Protein AF-A0A524GUA5-F1 (afdb_monomer_lite)

Structure (mmCIF, N/CA/C/O backbone):
data_AF-A0A524GUA5-F1
#
_entry.id   AF-A0A524GUA5-F1
#
loop_
_atom_site.group_PDB
_atom_site.id
_atom_site.type_symbol
_atom_site.label_atom_id
_atom_site.label_alt_id
_atom_site.label_comp_id
_atom_site.label_asym_id
_atom_site.label_entity_id
_atom_site.label_seq_id
_atom_site.pdbx_PDB_ins_code
_atom_site.Cartn_x
_atom_site.Cartn_y
_atom_site.Cartn_z
_atom_site.occupancy
_atom_site.B_iso_or_equiv
_atom_site.auth_seq_id
_atom_site.auth_comp_id
_atom_site.auth_asym_id
_atom_site.auth_atom_id
_atom_site.pdbx_PDB_model_num
ATOM 1 N N . MET A 1 1 ? -22.907 -16.946 3.999 1.00 37.56 1 MET A N 1
ATOM 2 C CA . MET A 1 1 ? -22.021 -15.840 4.423 1.00 37.56 1 MET A CA 1
ATOM 3 C C . MET A 1 1 ? -22.068 -14.797 3.323 1.00 37.56 1 MET A C 1
ATOM 5 O O . MET A 1 1 ? -21.846 -15.208 2.189 1.00 37.56 1 MET A O 1
ATOM 9 N N . PRO A 1 2 ? -22.430 -13.525 3.563 1.00 38.59 2 PRO A N 1
ATOM 10 C CA . PRO A 1 2 ? -22.377 -12.548 2.488 1.00 38.59 2 PRO A CA 1
ATOM 11 C C . PRO A 1 2 ? -20.902 -12.347 2.138 1.00 38.59 2 PRO A C 1
ATOM 13 O O . PRO A 1 2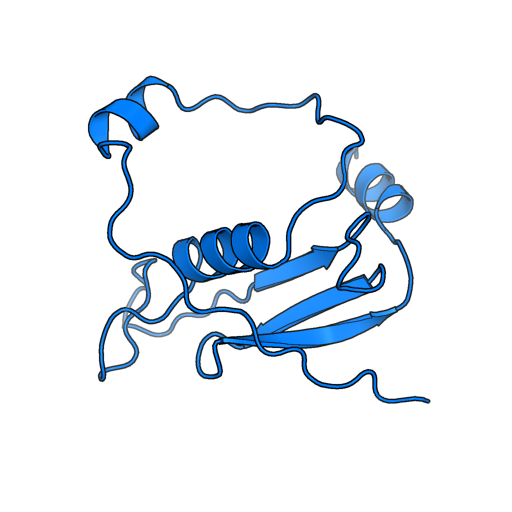 ? -20.120 -11.858 2.951 1.00 38.59 2 PRO A O 1
ATOM 16 N N . THR A 1 3 ? -20.508 -12.811 0.955 1.00 44.62 3 THR A N 1
ATOM 17 C CA . THR A 1 3 ? -19.207 -12.520 0.361 1.00 44.62 3 THR A CA 1
ATOM 18 C C . THR A 1 3 ? -19.167 -11.015 0.154 1.00 44.62 3 THR A C 1
ATOM 20 O O . THR A 1 3 ? -19.777 -10.504 -0.782 1.00 44.62 3 THR A O 1
ATOM 23 N N . SER A 1 4 ? -18.544 -10.291 1.083 1.00 61.94 4 SER A N 1
ATOM 24 C CA . SER A 1 4 ? -18.318 -8.863 0.897 1.00 61.94 4 SER A CA 1
ATOM 25 C C . SER A 1 4 ? -17.552 -8.694 -0.421 1.00 61.94 4 SER A C 1
ATOM 27 O O . SER A 1 4 ? -16.613 -9.442 -0.709 1.00 61.94 4 SER A O 1
ATOM 29 N N . ALA A 1 5 ? -18.069 -7.835 -1.296 1.00 85.38 5 ALA A N 1
ATOM 30 C CA . ALA A 1 5 ? -17.614 -7.745 -2.675 1.00 85.38 5 ALA A CA 1
ATOM 31 C C . ALA A 1 5 ? -16.156 -7.263 -2.739 1.00 85.38 5 ALA A C 1
ATOM 33 O O . ALA A 1 5 ? -15.693 -6.527 -1.870 1.00 85.38 5 ALA A O 1
ATOM 34 N N . ILE A 1 6 ? -15.433 -7.673 -3.785 1.00 93.81 6 ILE A N 1
ATOM 35 C CA . ILE A 1 6 ? -14.091 -7.153 -4.076 1.00 93.81 6 ILE A CA 1
ATOM 36 C C . ILE A 1 6 ? -14.181 -5.631 -4.234 1.00 93.81 6 ILE A C 1
ATOM 38 O O . ILE A 1 6 ? -14.993 -5.136 -5.016 1.00 93.81 6 ILE A O 1
ATOM 42 N N . VAL A 1 7 ? -13.324 -4.897 -3.527 1.00 96.00 7 VAL A N 1
ATOM 43 C CA . VAL A 1 7 ? -13.293 -3.431 -3.558 1.00 96.00 7 VAL A CA 1
ATOM 44 C C . VAL A 1 7 ? -12.168 -2.981 -4.477 1.00 96.00 7 VAL A C 1
ATOM 46 O O . VAL A 1 7 ? -10.996 -3.227 -4.200 1.00 96.00 7 VAL A O 1
ATOM 49 N N . ARG A 1 8 ? -12.512 -2.333 -5.593 1.00 97.12 8 ARG A N 1
ATOM 50 C CA . ARG A 1 8 ? -11.520 -1.738 -6.498 1.00 97.12 8 ARG A CA 1
ATOM 51 C C . ARG A 1 8 ? -10.983 -0.451 -5.889 1.00 97.12 8 ARG A C 1
ATOM 53 O O . ARG A 1 8 ? -11.762 0.362 -5.401 1.00 97.12 8 ARG A O 1
ATOM 60 N N . LEU A 1 9 ? -9.668 -0.279 -5.932 1.00 97.75 9 LEU A N 1
ATOM 61 C CA . LEU A 1 9 ? -9.022 0.919 -5.418 1.00 97.75 9 LEU A CA 1
ATOM 62 C C . LEU A 1 9 ? -8.929 1.990 -6.519 1.00 97.75 9 LEU A C 1
ATOM 64 O O . LEU A 1 9 ? -8.778 1.644 -7.698 1.00 97.75 9 LEU A O 1
ATOM 68 N N . PRO A 1 10 ? -9.030 3.282 -6.160 1.00 97.44 10 PRO A N 1
ATOM 69 C CA . PRO A 1 10 ? -8.725 4.369 -7.086 1.00 97.44 10 PRO A CA 1
ATOM 70 C C . PRO A 1 10 ? -7.261 4.281 -7.523 1.00 97.44 10 PRO A C 1
ATOM 72 O O . PRO A 1 10 ? -6.419 3.836 -6.748 1.00 97.44 10 PRO A O 1
ATOM 75 N N . GLN A 1 11 ? -6.959 4.708 -8.749 1.00 97.12 11 GLN A N 1
ATOM 76 C CA . GLN A 1 11 ? -5.586 4.671 -9.259 1.00 97.12 11 GLN A CA 1
ATOM 77 C C . GLN A 1 11 ? -4.643 5.490 -8.362 1.00 97.12 11 GLN A C 1
ATOM 79 O O . GLN A 1 11 ? -5.027 6.578 -7.932 1.00 97.12 11 GLN A O 1
ATOM 84 N N . PRO A 1 12 ? -3.426 4.990 -8.095 1.00 96.94 12 PRO A N 1
ATOM 85 C CA . PRO A 1 12 ? -2.437 5.719 -7.322 1.00 96.94 12 PRO A CA 1
ATOM 86 C C . PRO A 1 12 ? -1.852 6.870 -8.146 1.00 96.94 12 PRO A C 1
ATOM 88 O O . PRO A 1 12 ? -1.780 6.820 -9.377 1.00 96.94 12 PRO A O 1
ATOM 91 N N . GLU A 1 13 ? -1.379 7.893 -7.451 1.00 96.00 13 GLU A N 1
ATOM 92 C CA . GLU A 1 13 ? -0.662 9.010 -8.047 1.00 96.00 13 GLU A CA 1
ATOM 93 C C . GLU A 1 13 ? 0.824 8.662 -8.177 1.00 96.00 13 GLU A C 1
ATOM 95 O O . GLU A 1 13 ? 1.501 8.320 -7.203 1.00 96.00 13 GLU A O 1
ATOM 100 N N . PHE A 1 14 ? 1.344 8.746 -9.402 1.00 94.00 14 PHE A N 1
ATOM 101 C CA . PHE A 1 14 ? 2.742 8.413 -9.705 1.00 94.00 14 PHE A CA 1
ATOM 102 C C . PHE A 1 14 ? 3.691 9.615 -9.629 1.00 94.00 14 PHE A C 1
ATOM 104 O O . PHE A 1 14 ? 4.907 9.437 -9.682 1.00 94.00 14 PHE A O 1
ATOM 111 N N . ALA A 1 15 ? 3.149 10.827 -9.513 1.00 93.06 15 ALA A N 1
ATOM 112 C CA . ALA A 1 15 ? 3.901 12.069 -9.401 1.00 93.06 15 ALA A CA 1
ATOM 113 C C . ALA A 1 15 ? 3.537 12.752 -8.079 1.00 93.06 15 ALA A C 1
ATOM 115 O O . ALA A 1 15 ? 2.535 13.453 -7.996 1.00 93.06 15 ALA A O 1
ATOM 116 N N . GLY A 1 16 ? 4.334 12.500 -7.040 1.00 89.25 16 GLY A N 1
ATOM 117 C CA . GLY A 1 16 ? 4.158 13.127 -5.731 1.00 89.25 16 GLY A CA 1
ATOM 118 C C . GLY A 1 16 ? 4.864 14.479 -5.625 1.00 89.25 16 GLY A C 1
ATOM 119 O O . GLY A 1 16 ? 5.810 14.764 -6.356 1.00 89.25 16 GLY A O 1
ATOM 120 N N . GLU A 1 17 ? 4.437 15.290 -4.659 1.00 93.69 17 GLU A N 1
ATOM 121 C CA . GLU A 1 17 ? 5.015 16.618 -4.395 1.00 93.69 17 GLU A CA 1
ATOM 122 C C . GLU A 1 17 ? 6.283 16.569 -3.524 1.00 93.69 17 GLU A C 1
ATOM 124 O O . GLU A 1 17 ? 7.054 17.527 -3.466 1.00 93.69 17 GLU A O 1
ATOM 129 N N . VAL A 1 18 ? 6.512 15.452 -2.824 1.00 95.19 18 VAL A N 1
ATOM 130 C CA . VAL A 1 18 ? 7.621 15.294 -1.877 1.00 95.19 18 VAL A CA 1
ATOM 131 C C . VAL A 1 18 ? 8.778 14.554 -2.539 1.00 95.19 18 VAL A C 1
ATOM 133 O O . VAL A 1 18 ? 8.644 13.396 -2.936 1.00 95.19 18 VAL A O 1
ATOM 136 N N . ALA A 1 19 ? 9.942 15.201 -2.598 1.00 96.69 19 ALA A N 1
ATOM 137 C CA . ALA A 1 19 ? 11.178 14.565 -3.043 1.00 96.69 19 ALA A CA 1
ATOM 138 C C . ALA A 1 19 ? 11.575 13.393 -2.125 1.00 96.69 19 ALA A C 1
ATOM 140 O O . ALA A 1 19 ? 11.399 13.448 -0.902 1.00 96.69 19 ALA A O 1
ATOM 141 N N . VAL A 1 20 ? 12.166 12.343 -2.702 1.00 95.94 20 VAL A N 1
ATOM 142 C CA . VAL A 1 20 ? 12.597 11.145 -1.961 1.00 95.94 20 VAL A CA 1
ATOM 143 C C . VAL A 1 20 ? 13.573 11.498 -0.837 1.00 95.94 20 VAL A C 1
ATOM 145 O O . VAL A 1 20 ? 13.443 10.987 0.274 1.00 95.94 20 VAL A O 1
ATOM 148 N N . GLU A 1 21 ? 14.511 12.408 -1.083 1.00 98.19 21 GLU A N 1
ATOM 149 C CA . GLU A 1 21 ? 15.508 12.863 -0.113 1.00 98.19 21 GLU A CA 1
ATOM 150 C C . GLU A 1 21 ? 14.839 13.495 1.112 1.00 98.19 21 GLU A C 1
ATOM 152 O O . GLU A 1 21 ? 15.203 13.198 2.253 1.00 98.19 21 GLU A O 1
ATOM 157 N N . GLN A 1 22 ? 13.809 14.314 0.883 1.00 98.19 22 GLN A N 1
ATOM 158 C CA . GLN A 1 22 ? 13.043 14.962 1.944 1.00 98.19 22 GLN A CA 1
ATOM 159 C C . GLN A 1 22 ? 12.238 13.940 2.754 1.00 98.19 22 GLN A C 1
ATOM 161 O O . GLN A 1 22 ? 12.228 14.000 3.989 1.00 98.19 22 GLN A O 1
ATOM 166 N N . ALA A 1 23 ? 11.592 12.981 2.082 1.00 96.94 23 ALA A N 1
ATOM 167 C CA . ALA A 1 23 ? 10.871 11.895 2.741 1.00 96.94 23 ALA A CA 1
ATOM 168 C C . ALA A 1 23 ? 11.809 11.068 3.640 1.00 96.94 23 ALA A C 1
ATOM 170 O O . ALA A 1 23 ? 11.482 10.798 4.795 1.00 96.94 23 ALA A O 1
ATOM 171 N N . LEU A 1 24 ? 13.006 10.727 3.151 1.00 97.81 24 LEU A N 1
ATOM 172 C CA . LEU A 1 24 ? 14.014 9.983 3.912 1.00 97.81 24 LEU A CA 1
ATOM 173 C C . LEU A 1 24 ? 14.541 10.776 5.118 1.00 97.81 24 LEU A C 1
ATOM 175 O O . LEU A 1 24 ? 14.635 10.221 6.216 1.00 97.81 24 LEU A O 1
ATOM 179 N N . LEU A 1 25 ? 14.838 12.068 4.941 1.00 98.31 25 LEU A N 1
ATOM 180 C CA . LEU A 1 25 ? 15.348 12.944 6.002 1.00 98.31 25 LEU A CA 1
ATOM 181 C C . LEU A 1 25 ? 14.343 13.098 7.157 1.00 98.31 25 LEU A C 1
ATOM 183 O O . LEU A 1 25 ? 14.703 13.027 8.342 1.00 98.31 25 LEU A O 1
ATOM 187 N N . THR A 1 26 ? 13.069 13.288 6.814 1.00 97.88 26 THR A N 1
ATOM 188 C CA . THR A 1 26 ? 11.993 13.577 7.776 1.00 97.88 26 THR A CA 1
ATOM 189 C C . THR A 1 26 ? 11.339 12.337 8.370 1.00 97.88 26 THR A C 1
ATOM 191 O O . THR A 1 26 ? 10.664 12.441 9.394 1.00 97.88 26 THR A O 1
ATOM 194 N N . ARG A 1 27 ? 11.571 11.148 7.802 1.00 97.62 27 ARG A N 1
ATOM 195 C CA . ARG A 1 27 ? 10.970 9.897 8.272 1.00 97.62 27 ARG A CA 1
ATOM 196 C C . ARG A 1 27 ? 11.237 9.667 9.762 1.00 97.62 27 ARG A C 1
ATOM 198 O O . ARG A 1 27 ? 12.383 9.561 10.211 1.00 97.62 27 ARG A O 1
ATOM 205 N N . ARG A 1 28 ? 10.168 9.509 10.538 1.00 97.38 28 ARG A N 1
ATOM 206 C CA . ARG A 1 28 ? 10.194 9.106 11.951 1.00 97.38 28 ARG A CA 1
ATOM 207 C C . ARG A 1 28 ? 9.141 8.031 12.193 1.00 97.38 28 ARG A C 1
ATOM 209 O O . ARG A 1 28 ? 8.161 7.939 11.464 1.00 97.38 28 ARG A O 1
ATOM 216 N N . SER A 1 29 ? 9.351 7.209 13.216 1.00 95.81 29 SER A N 1
ATOM 217 C CA . SER A 1 29 ? 8.317 6.276 13.670 1.00 95.81 29 SER A CA 1
ATOM 218 C C . SER A 1 29 ? 7.316 7.040 14.531 1.00 95.81 29 SER A C 1
ATOM 220 O O . SER A 1 29 ? 7.658 7.473 15.632 1.00 95.81 29 SER A O 1
ATOM 222 N N . VAL A 1 30 ? 6.096 7.212 14.029 1.00 93.44 30 VAL A N 1
ATOM 223 C CA . VAL A 1 30 ? 4.996 7.866 14.746 1.00 93.44 30 VAL A CA 1
ATOM 224 C C . VAL A 1 30 ? 4.204 6.802 15.506 1.00 93.44 30 VAL A C 1
ATOM 226 O O . VAL A 1 30 ? 3.840 5.779 14.936 1.00 93.44 30 VAL A O 1
ATOM 229 N N . ARG A 1 31 ? 3.980 7.018 16.808 1.00 90.38 31 ARG A N 1
ATOM 230 C CA . ARG A 1 31 ? 3.278 6.066 17.699 1.00 90.38 31 ARG A CA 1
ATOM 231 C C . ARG A 1 31 ? 1.977 6.616 18.289 1.00 90.38 31 ARG A C 1
ATOM 233 O O . ARG A 1 31 ? 1.311 5.921 19.044 1.00 90.38 31 ARG A O 1
ATOM 240 N N . SER A 1 32 ? 1.635 7.855 17.951 1.00 90.06 32 SER A N 1
ATOM 241 C CA . SER A 1 32 ? 0.360 8.486 18.282 1.00 90.06 32 SER A CA 1
ATOM 242 C C . SER A 1 32 ? -0.326 8.846 16.972 1.00 90.06 32 SER A C 1
ATOM 244 O O . SER A 1 32 ? 0.227 9.617 16.189 1.00 90.06 32 SER A O 1
ATOM 246 N N . CYS A 1 33 ? -1.487 8.250 16.715 1.00 85.81 33 CYS A N 1
ATOM 247 C CA . CYS A 1 33 ? -2.256 8.469 15.494 1.00 85.81 33 CYS A CA 1
ATOM 248 C C . CYS A 1 33 ? -3.528 9.248 15.821 1.00 85.81 33 CYS A C 1
ATOM 250 O O . CYS A 1 33 ? -4.166 9.006 16.848 1.00 85.81 33 CYS A O 1
ATOM 252 N N . ALA A 1 34 ? -3.913 10.162 14.932 1.00 87.62 34 ALA A N 1
ATOM 253 C CA . ALA A 1 34 ? -5.189 10.852 15.039 1.00 87.62 34 ALA A CA 1
ATOM 254 C C . ALA A 1 34 ? -6.355 9.855 14.929 1.00 87.62 34 ALA A C 1
ATOM 256 O O . ALA A 1 34 ? -6.274 8.856 14.215 1.00 87.62 34 ALA A O 1
ATOM 257 N N . GLN A 1 35 ? -7.460 10.144 15.617 1.00 84.56 35 GLN A N 1
ATOM 258 C CA . GLN A 1 35 ? -8.702 9.364 15.529 1.00 84.56 35 GLN A CA 1
ATOM 259 C C . GLN A 1 35 ? -9.585 9.845 14.367 1.00 84.56 35 GLN A C 1
ATOM 261 O O . GLN A 1 35 ? -10.798 9.980 14.503 1.00 84.56 35 GLN A O 1
ATOM 266 N N . THR A 1 36 ? -8.966 10.156 13.232 1.00 87.88 36 THR A N 1
ATOM 267 C CA . THR A 1 36 ? -9.643 10.642 12.028 1.00 87.88 36 THR A CA 1
ATOM 268 C C . THR A 1 36 ? -9.837 9.509 11.035 1.00 87.88 36 THR A C 1
ATOM 270 O O . THR A 1 36 ? -9.045 8.567 10.983 1.00 87.88 36 THR A O 1
ATOM 273 N N . ALA A 1 37 ? -10.917 9.589 10.260 1.00 86.75 37 ALA A N 1
ATOM 274 C CA . ALA A 1 37 ? -11.164 8.633 9.196 1.00 86.75 37 ALA A CA 1
ATOM 275 C C . ALA A 1 37 ? -10.122 8.799 8.082 1.00 86.75 37 ALA A C 1
ATOM 277 O O . ALA A 1 37 ? -9.711 9.920 7.786 1.00 86.75 37 ALA A O 1
ATOM 278 N N . PHE A 1 38 ? -9.709 7.683 7.491 1.00 88.44 38 PHE A N 1
ATOM 279 C CA . PHE A 1 38 ? -8.794 7.657 6.351 1.00 88.44 38 PHE A CA 1
ATOM 280 C C . PHE A 1 38 ? -9.588 7.598 5.043 1.00 88.44 38 PHE A C 1
ATOM 282 O O . PHE A 1 38 ? -10.683 7.027 5.025 1.00 88.44 38 PHE A O 1
ATOM 289 N N . LEU A 1 39 ? -9.060 8.169 3.962 1.00 93.69 39 LEU A N 1
ATOM 290 C CA . LEU A 1 39 ? -9.678 8.113 2.637 1.00 93.69 39 LEU A CA 1
ATOM 291 C C . LEU A 1 39 ? -9.251 6.847 1.887 1.00 93.69 39 LEU A C 1
ATOM 293 O O . LEU A 1 39 ? -8.123 6.362 2.030 1.00 93.69 39 LEU A O 1
ATOM 297 N N . LEU A 1 40 ? -10.123 6.336 1.011 1.00 95.38 40 LEU A N 1
ATOM 298 C CA . LEU A 1 40 ? -9.803 5.151 0.209 1.00 95.38 40 LEU A CA 1
ATOM 299 C C . LEU A 1 40 ? -8.611 5.395 -0.735 1.00 95.38 40 LEU A C 1
ATOM 301 O O . LEU A 1 40 ? -7.810 4.489 -0.971 1.00 95.38 40 LEU A O 1
ATOM 305 N N . ALA A 1 41 ? -8.462 6.626 -1.234 1.00 95.88 41 ALA A N 1
ATOM 306 C CA . ALA A 1 41 ? -7.338 7.042 -2.074 1.00 95.88 41 ALA A CA 1
ATOM 307 C C . ALA A 1 41 ? -5.991 6.997 -1.339 1.00 95.88 41 ALA A C 1
ATOM 309 O O . ALA A 1 41 ? -5.001 6.520 -1.889 1.00 95.88 41 ALA A O 1
ATOM 310 N N . GLU A 1 42 ? -5.956 7.407 -0.072 1.00 95.19 42 GLU A N 1
ATOM 311 C CA . GLU A 1 42 ? -4.733 7.358 0.729 1.00 95.19 42 GLU A CA 1
ATOM 312 C C . GLU A 1 42 ? -4.319 5.904 1.001 1.00 95.19 42 GLU A C 1
ATOM 314 O O . GLU A 1 42 ? -3.141 5.552 0.894 1.00 95.19 42 GLU A O 1
ATOM 319 N N . LEU A 1 43 ? -5.287 5.021 1.293 1.00 96.81 43 LEU A N 1
ATOM 320 C CA . LEU A 1 43 ? -5.010 3.590 1.456 1.00 96.81 43 LEU A CA 1
ATOM 321 C C . LEU A 1 43 ? -4.509 2.980 0.145 1.00 96.81 43 LEU A C 1
ATOM 323 O O . LEU A 1 43 ? -3.547 2.211 0.152 1.00 96.81 43 LEU A O 1
ATOM 327 N N . SER A 1 44 ? -5.135 3.344 -0.974 1.00 97.81 44 SER A N 1
ATOM 328 C CA . SER A 1 44 ? -4.701 2.929 -2.305 1.00 97.81 44 SER A CA 1
ATOM 329 C C . SER A 1 44 ? -3.236 3.285 -2.565 1.00 97.81 44 SER A C 1
ATOM 331 O O . SER A 1 44 ? -2.435 2.410 -2.916 1.00 97.81 44 SER A O 1
ATOM 333 N N . GLN A 1 45 ? -2.866 4.542 -2.298 1.00 97.62 45 GLN A N 1
ATOM 334 C CA . GLN A 1 45 ? -1.509 5.042 -2.483 1.00 97.62 45 GLN A CA 1
ATOM 335 C C . GLN A 1 45 ? -0.494 4.246 -1.654 1.00 97.62 45 GLN A C 1
ATOM 337 O O . GLN A 1 45 ? 0.544 3.833 -2.173 1.00 97.62 45 GLN A O 1
ATOM 342 N N . LEU A 1 46 ? -0.803 3.975 -0.381 1.00 97.12 46 LEU A N 1
ATOM 343 C CA . LEU A 1 46 ? 0.072 3.204 0.508 1.00 97.12 46 LEU A CA 1
ATOM 344 C C . LEU A 1 46 ? 0.243 1.751 0.047 1.00 97.12 46 LEU A C 1
ATOM 346 O O . LEU A 1 46 ? 1.357 1.226 0.056 1.00 97.12 46 LEU A O 1
ATOM 350 N N . LEU A 1 47 ? -0.840 1.097 -0.377 1.00 98.25 47 LEU A N 1
ATOM 351 C CA . LEU A 1 47 ? -0.800 -0.287 -0.858 1.00 98.25 47 LEU A CA 1
ATOM 352 C C . LEU A 1 47 ? -0.011 -0.413 -2.162 1.00 98.25 47 LEU A C 1
ATOM 354 O O . LEU A 1 47 ? 0.778 -1.351 -2.326 1.00 98.25 47 LEU A O 1
ATOM 358 N N . TRP A 1 48 ? -0.185 0.540 -3.082 1.00 98.31 48 TRP A N 1
ATOM 359 C CA . TRP A 1 48 ? 0.638 0.605 -4.281 1.00 98.31 48 TRP A CA 1
ATOM 360 C C . TRP A 1 48 ? 2.107 0.873 -3.938 1.00 98.31 48 TRP A C 1
ATOM 362 O O . TRP A 1 48 ? 2.968 0.147 -4.423 1.00 98.31 48 TRP A O 1
ATOM 372 N N . ALA A 1 49 ? 2.414 1.819 -3.050 1.00 97.31 49 ALA A N 1
ATOM 373 C CA . ALA A 1 49 ? 3.794 2.067 -2.635 1.00 97.31 49 ALA A CA 1
ATOM 374 C C . ALA A 1 49 ? 4.445 0.813 -2.014 1.00 97.31 49 ALA A C 1
ATOM 376 O O . ALA A 1 49 ? 5.608 0.522 -2.295 1.00 97.31 49 ALA A O 1
ATOM 377 N N . ALA A 1 50 ? 3.691 0.021 -1.243 1.00 97.56 50 ALA A N 1
ATOM 378 C CA . ALA A 1 50 ? 4.191 -1.185 -0.583 1.00 97.56 50 ALA A CA 1
ATOM 379 C C . ALA A 1 50 ? 4.491 -2.357 -1.542 1.00 97.56 50 ALA A C 1
ATOM 381 O O . ALA A 1 50 ? 5.563 -2.952 -1.449 1.00 97.56 50 ALA A O 1
ATOM 382 N N . GLN A 1 51 ? 3.550 -2.727 -2.423 1.00 97.81 51 GLN A N 1
ATOM 383 C CA . GLN A 1 51 ? 3.658 -3.909 -3.310 1.00 97.81 51 GLN A CA 1
ATOM 384 C C . GLN A 1 51 ? 2.949 -3.722 -4.674 1.00 97.81 51 GLN A C 1
ATOM 386 O O . GLN A 1 51 ? 2.507 -4.681 -5.316 1.00 97.81 51 GLN A O 1
ATOM 391 N N . GLY A 1 52 ? 2.774 -2.486 -5.133 1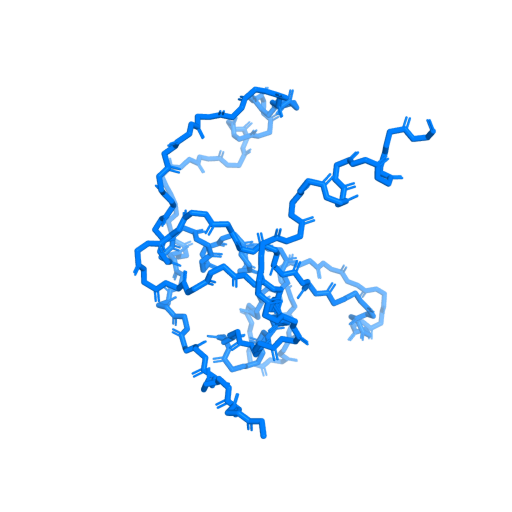.00 97.62 52 GLY A N 1
ATOM 392 C CA . GLY A 1 52 ? 2.120 -2.153 -6.401 1.00 97.62 52 GLY A CA 1
ATOM 393 C C . GLY A 1 52 ? 2.930 -2.572 -7.626 1.00 97.62 52 GLY A C 1
ATOM 394 O O . GLY A 1 52 ? 4.137 -2.759 -7.537 1.00 97.62 52 GLY A O 1
ATOM 395 N N . ILE A 1 53 ? 2.269 -2.742 -8.777 1.00 97.81 53 ILE A N 1
ATOM 396 C CA . ILE A 1 53 ? 2.934 -3.050 -10.056 1.00 97.81 53 ILE A CA 1
ATOM 397 C C . ILE A 1 53 ? 3.441 -1.758 -10.704 1.00 97.81 53 ILE A C 1
ATOM 399 O O . ILE A 1 53 ? 2.713 -0.769 -10.749 1.00 97.81 53 ILE A O 1
ATOM 403 N N . THR A 1 54 ? 4.667 -1.782 -11.232 1.00 96.81 54 THR A N 1
ATOM 404 C CA . THR A 1 54 ? 5.326 -0.628 -11.872 1.00 96.81 54 THR A CA 1
ATOM 405 C C . THR A 1 54 ? 5.54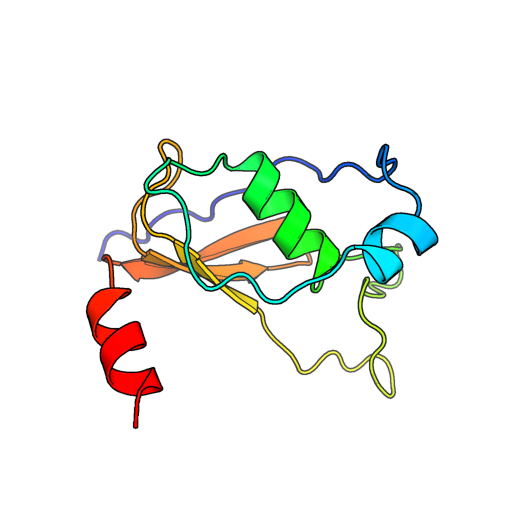0 -0.791 -13.377 1.00 96.81 54 THR A C 1
ATOM 407 O O . THR 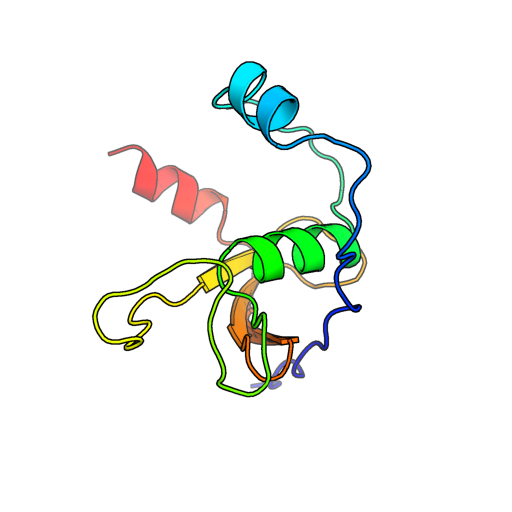A 1 54 ? 5.874 0.176 -14.055 1.00 96.81 54 THR A O 1
ATOM 410 N N . ASN A 1 55 ? 5.365 -1.994 -13.936 1.00 95.31 55 ASN A N 1
ATOM 411 C CA . ASN A 1 55 ? 5.474 -2.220 -15.378 1.00 95.31 55 ASN A CA 1
ATOM 412 C C . ASN A 1 55 ? 4.668 -3.439 -15.861 1.00 95.31 55 ASN A C 1
ATOM 414 O O . ASN A 1 55 ? 4.206 -4.262 -15.073 1.00 95.31 55 ASN A O 1
ATOM 418 N N . ALA A 1 56 ? 4.573 -3.600 -17.183 1.00 94.75 56 ALA A N 1
ATOM 419 C CA . ALA A 1 56 ? 3.857 -4.711 -17.819 1.00 94.75 56 ALA A CA 1
ATOM 420 C C . ALA A 1 56 ? 4.442 -6.107 -17.514 1.00 94.75 56 ALA A C 1
ATOM 422 O O . ALA A 1 56 ? 3.747 -7.107 -17.661 1.00 94.75 56 ALA A O 1
ATOM 423 N N . ARG A 1 57 ? 5.701 -6.191 -17.059 1.00 94.88 57 ARG A N 1
ATOM 424 C CA . ARG A 1 57 ? 6.327 -7.452 -16.620 1.00 94.88 57 ARG A CA 1
ATOM 425 C C . ARG A 1 57 ? 5.889 -7.868 -15.212 1.00 94.88 57 ARG A C 1
ATOM 427 O O . ARG A 1 57 ? 6.285 -8.929 -14.744 1.00 94.88 57 ARG A O 1
ATOM 434 N N . GLY A 1 58 ? 5.078 -7.052 -14.537 1.00 95.62 58 GLY A N 1
ATOM 435 C CA . GLY A 1 58 ? 4.595 -7.332 -13.189 1.00 95.62 58 GLY A CA 1
ATOM 436 C C . GLY A 1 58 ? 5.620 -7.030 -12.097 1.00 95.62 58 GLY A C 1
ATOM 437 O O . GLY A 1 58 ? 5.451 -7.513 -10.978 1.00 95.62 58 GLY A O 1
ATOM 438 N N . HIS A 1 59 ? 6.669 -6.250 -12.395 1.00 97.25 59 HIS A N 1
ATOM 439 C CA . HIS A 1 59 ? 7.611 -5.827 -11.360 1.00 97.25 59 HIS A CA 1
ATOM 440 C C . HIS A 1 59 ? 6.905 -4.988 -10.299 1.00 97.25 59 HIS A C 1
ATOM 442 O O . HIS A 1 59 ? 5.973 -4.243 -10.610 1.00 97.25 59 HIS A O 1
ATOM 448 N N . ARG A 1 60 ? 7.357 -5.118 -9.050 1.00 97.44 60 ARG A N 1
ATOM 449 C CA . ARG A 1 60 ? 6.785 -4.394 -7.915 1.00 97.44 60 ARG A CA 1
ATOM 450 C C . ARG A 1 60 ? 7.533 -3.103 -7.616 1.00 97.44 60 ARG A C 1
ATOM 452 O O . ARG A 1 60 ? 8.680 -2.938 -8.029 1.00 97.44 60 ARG A O 1
ATOM 459 N N . THR A 1 61 ? 6.896 -2.222 -6.853 1.00 97.25 61 THR A N 1
ATOM 460 C CA . THR A 1 61 ? 7.561 -1.094 -6.187 1.00 97.25 61 THR A CA 1
ATOM 461 C C . THR A 1 61 ? 8.674 -1.572 -5.248 1.00 97.25 61 THR A C 1
ATOM 463 O O . THR A 1 61 ? 9.726 -0.943 -5.177 1.00 97.25 61 THR A O 1
ATOM 466 N N . ALA A 1 62 ? 8.486 -2.723 -4.591 1.00 96.88 62 ALA A N 1
ATOM 467 C CA . ALA A 1 62 ? 9.496 -3.373 -3.760 1.00 96.88 62 ALA A CA 1
ATOM 468 C C . ALA A 1 62 ? 10.294 -4.440 -4.547 1.00 96.88 62 ALA A C 1
ATOM 470 O O . ALA A 1 62 ? 9.703 -5.389 -5.073 1.00 96.88 62 ALA A O 1
ATOM 471 N N . PRO A 1 63 ? 11.635 -4.361 -4.622 1.00 96.69 63 PRO A N 1
ATOM 472 C CA . PRO A 1 63 ? 12.433 -5.401 -5.266 1.00 96.69 63 PRO A CA 1
ATOM 473 C C . PRO A 1 63 ? 12.349 -6.729 -4.496 1.00 96.69 63 PRO A C 1
ATOM 475 O O . PRO A 1 63 ? 12.158 -6.760 -3.282 1.00 96.69 63 PRO A O 1
ATOM 478 N N . SER A 1 64 ? 12.517 -7.846 -5.205 1.00 97.31 64 SER A N 1
ATOM 479 C CA . SER A 1 64 ? 12.492 -9.189 -4.618 1.00 97.31 64 SER A CA 1
ATOM 480 C C . SER A 1 64 ? 13.437 -10.123 -5.368 1.00 97.31 64 SER A C 1
ATOM 482 O O . SER A 1 64 ? 13.533 -10.053 -6.597 1.00 97.31 64 SER A O 1
ATOM 484 N N . ALA A 1 65 ? 14.133 -10.996 -4.636 1.00 96.75 65 ALA A N 1
ATOM 485 C CA . ALA A 1 65 ? 15.060 -11.964 -5.213 1.00 96.75 65 ALA A CA 1
ATOM 486 C C . ALA A 1 65 ? 14.341 -12.855 -6.239 1.00 96.75 65 ALA A C 1
ATOM 488 O O . ALA A 1 65 ? 13.295 -13.436 -5.950 1.00 96.75 65 ALA A O 1
ATOM 489 N N . GLY A 1 66 ? 14.881 -12.909 -7.460 1.00 96.50 66 GLY A N 1
ATOM 490 C CA . GLY A 1 66 ? 14.300 -13.680 -8.564 1.00 96.50 66 GLY A CA 1
ATOM 491 C C . GLY A 1 66 ? 12.911 -13.218 -9.019 1.00 96.50 66 GLY A C 1
ATOM 492 O O . GLY A 1 66 ? 12.238 -13.977 -9.706 1.00 96.50 66 GLY A O 1
ATOM 493 N N . ALA A 1 67 ? 12.462 -12.018 -8.626 1.00 95.19 67 ALA A N 1
ATOM 494 C CA . ALA A 1 67 ? 11.103 -11.530 -8.881 1.00 95.19 67 ALA A CA 1
ATOM 495 C C . ALA A 1 67 ? 9.998 -12.492 -8.383 1.00 95.19 67 ALA A C 1
ATOM 497 O O . ALA A 1 67 ? 8.922 -12.574 -8.973 1.00 95.19 67 ALA A O 1
ATOM 498 N N . LEU A 1 68 ? 10.264 -13.225 -7.292 1.00 96.12 68 LEU A N 1
ATOM 499 C CA . LEU A 1 68 ? 9.326 -14.208 -6.736 1.00 96.12 68 LEU A CA 1
ATOM 500 C C . LEU A 1 68 ? 8.192 -13.565 -5.928 1.00 96.12 68 LEU A C 1
ATOM 502 O O . LEU A 1 68 ? 7.108 -14.133 -5.852 1.00 96.12 68 LEU A O 1
ATOM 506 N N . TYR A 1 69 ? 8.437 -12.386 -5.344 1.00 96.06 69 TYR A N 1
ATOM 507 C CA . TYR A 1 69 ? 7.459 -11.595 -4.584 1.00 96.06 69 TYR A CA 1
ATOM 508 C C . TYR A 1 69 ? 6.668 -12.410 -3.539 1.00 96.06 69 TYR A C 1
ATOM 510 O O . TYR A 1 69 ? 5.443 -12.456 -3.605 1.00 96.06 69 TYR A O 1
ATOM 518 N N . PRO A 1 70 ? 7.341 -13.045 -2.557 1.00 96.38 70 PRO A N 1
ATOM 519 C CA . PRO A 1 70 ? 6.686 -13.927 -1.586 1.00 96.38 70 PRO A CA 1
ATOM 520 C C . PRO A 1 70 ? 5.884 -13.183 -0.505 1.00 96.38 70 PRO A C 1
ATOM 522 O O . PRO A 1 70 ? 5.208 -13.819 0.299 1.00 96.38 70 PRO A O 1
ATOM 525 N N . LEU A 1 71 ? 6.008 -11.855 -0.426 1.00 96.56 71 LEU A N 1
ATOM 526 C CA . LEU A 1 71 ? 5.338 -11.041 0.583 1.00 96.56 71 LEU A CA 1
ATOM 527 C C . LEU A 1 71 ? 3.952 -10.620 0.093 1.00 96.56 71 LEU A C 1
ATOM 529 O O . LEU A 1 71 ? 3.816 -10.049 -0.987 1.00 96.56 71 LEU A O 1
ATOM 533 N N . GLU A 1 72 ? 2.951 -10.837 0.939 1.00 96.44 72 GLU A N 1
ATOM 534 C CA . GLU A 1 72 ? 1.566 -10.416 0.732 1.00 96.44 72 GLU A CA 1
ATOM 535 C C . GLU A 1 72 ? 1.211 -9.285 1.704 1.00 96.44 72 GLU A C 1
ATOM 537 O O . GLU A 1 72 ? 1.737 -9.215 2.818 1.00 96.44 72 GLU A O 1
ATOM 542 N N . VAL A 1 73 ? 0.303 -8.395 1.295 1.00 97.94 73 VAL A N 1
ATOM 543 C CA . VAL A 1 73 ? -0.139 -7.268 2.130 1.00 97.94 73 VAL A CA 1
ATOM 544 C C . VAL A 1 73 ? -1.587 -7.475 2.545 1.00 97.94 73 VAL A C 1
ATOM 546 O O . VAL A 1 73 ? -2.479 -7.592 1.703 1.00 97.94 73 VAL A O 1
ATOM 549 N N . HIS A 1 74 ? -1.820 -7.472 3.855 1.00 97.44 74 HIS A N 1
ATOM 550 C CA . HIS A 1 74 ? -3.153 -7.437 4.441 1.00 97.44 74 HIS A CA 1
ATOM 551 C C . HIS A 1 74 ? -3.377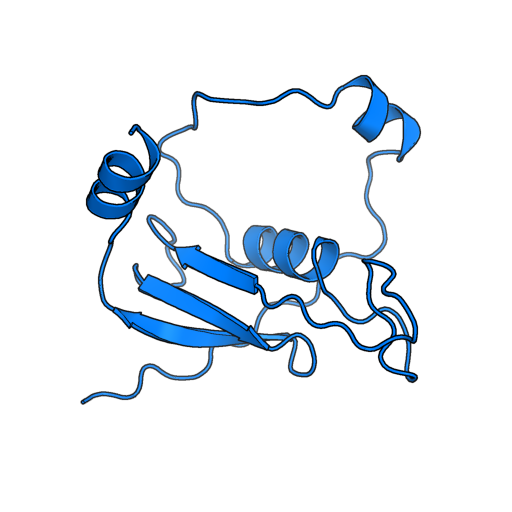 -6.086 5.121 1.00 97.44 74 HIS A C 1
ATOM 553 O O . HIS A 1 74 ? -2.627 -5.698 6.016 1.00 97.44 74 HIS A O 1
ATOM 559 N N . ALA A 1 75 ? -4.413 -5.370 4.695 1.00 96.31 75 ALA A N 1
ATOM 560 C CA . ALA A 1 75 ? -4.843 -4.119 5.294 1.00 96.31 75 ALA A CA 1
ATOM 561 C C . ALA A 1 75 ? -5.881 -4.404 6.381 1.00 96.31 75 ALA A C 1
ATOM 563 O O . ALA A 1 75 ? -6.962 -4.920 6.097 1.00 96.31 75 ALA A O 1
ATOM 564 N N . LEU A 1 76 ? -5.558 -4.050 7.623 1.00 95.38 76 LEU A N 1
ATOM 565 C CA . LEU A 1 76 ? -6.528 -3.999 8.709 1.00 95.38 76 LEU A CA 1
ATOM 566 C C . LEU A 1 76 ? -7.158 -2.603 8.712 1.00 95.38 76 LEU A C 1
ATOM 568 O O . LEU A 1 76 ? -6.534 -1.615 9.097 1.00 95.38 76 LEU A O 1
ATOM 572 N N . VAL A 1 77 ? -8.399 -2.538 8.253 1.00 94.00 77 VAL A N 1
ATOM 573 C CA . VAL A 1 77 ? -9.185 -1.319 8.105 1.00 94.00 77 VAL A CA 1
ATOM 574 C C . VAL A 1 77 ? -10.036 -1.106 9.351 1.00 94.00 77 VAL A C 1
ATOM 576 O O . VAL A 1 77 ? -10.768 -1.995 9.779 1.00 94.00 77 VAL A O 1
ATOM 579 N N . GLY A 1 78 ? -9.924 0.090 9.926 1.00 91.62 78 GLY A N 1
ATOM 580 C CA . GLY A 1 78 ? -10.706 0.530 11.077 1.00 91.62 78 GLY A CA 1
ATOM 581 C C . GLY A 1 78 ? -11.752 1.571 10.692 1.00 91.62 78 GLY A C 1
ATOM 582 O O . GLY A 1 78 ? -12.851 1.233 10.269 1.00 91.62 78 GLY A O 1
ATOM 583 N N . LEU A 1 79 ? -11.409 2.852 10.864 1.00 90.88 79 LEU A N 1
ATOM 584 C CA . LEU A 1 79 ? -12.310 3.973 10.594 1.00 90.88 79 LEU A CA 1
ATOM 585 C C . LEU A 1 79 ? -12.098 4.516 9.172 1.00 90.88 79 LEU A C 1
ATOM 587 O O . LEU A 1 79 ? -11.123 5.223 8.920 1.00 90.88 79 LEU A O 1
ATOM 591 N N . MET A 1 80 ? -13.022 4.206 8.263 1.00 92.06 80 MET A N 1
ATOM 592 C CA . MET A 1 80 ? -13.044 4.733 6.896 1.00 92.06 80 MET A CA 1
ATOM 593 C C . MET A 1 80 ? -14.494 4.815 6.389 1.00 92.06 80 MET A C 1
ATOM 595 O O . MET A 1 80 ? -15.254 3.878 6.628 1.00 92.06 80 MET A O 1
ATOM 599 N N . PRO A 1 81 ? -14.917 5.899 5.711 1.00 90.81 81 PRO A N 1
ATOM 600 C CA . PRO A 1 81 ? -16.315 6.052 5.291 1.00 90.81 81 PRO A CA 1
ATOM 601 C C . PRO A 1 81 ? -16.708 5.096 4.157 1.00 90.81 81 PRO A C 1
ATOM 603 O O . PRO A 1 81 ? -17.841 4.629 4.094 1.00 90.81 81 PRO A O 1
ATOM 606 N N . GLU A 1 82 ? -15.763 4.807 3.264 1.00 90.94 82 GLU A N 1
ATOM 607 C CA . GLU A 1 82 ? -15.989 4.066 2.016 1.00 90.94 82 GLU A CA 1
ATOM 608 C C . GLU A 1 82 ? -15.779 2.551 2.159 1.00 90.94 82 GLU A C 1
ATOM 610 O O . GLU A 1 82 ? -16.046 1.793 1.226 1.00 90.94 82 GLU A O 1
ATOM 615 N N . LEU A 1 83 ? -15.285 2.090 3.312 1.00 92.94 83 LEU A N 1
ATOM 616 C CA . LEU A 1 83 ? -14.912 0.697 3.522 1.00 92.94 83 LEU A CA 1
ATOM 617 C C . LEU A 1 83 ? -15.203 0.267 4.958 1.00 92.94 83 LEU A C 1
ATOM 619 O O . LEU A 1 83 ? -14.743 0.890 5.911 1.00 92.94 83 LEU A O 1
ATOM 623 N N . ALA A 1 84 ? -15.958 -0.822 5.103 1.00 94.06 84 ALA A N 1
ATOM 624 C CA . ALA A 1 84 ? -16.274 -1.388 6.407 1.00 94.06 84 ALA A CA 1
ATOM 625 C C . ALA A 1 84 ? -15.004 -1.813 7.166 1.00 94.06 84 ALA A C 1
ATOM 627 O O . ALA A 1 84 ? -14.001 -2.203 6.569 1.00 94.06 84 ALA A O 1
ATOM 628 N N . ALA A 1 85 ? -15.068 -1.783 8.498 1.00 94.44 85 ALA A N 1
ATOM 629 C CA . ALA A 1 85 ? -14.000 -2.328 9.323 1.00 94.44 85 ALA A CA 1
ATOM 630 C C . ALA A 1 85 ? -13.815 -3.832 9.055 1.00 94.44 85 ALA A C 1
ATOM 632 O O . ALA A 1 85 ? -14.786 -4.599 8.998 1.00 94.44 85 ALA A O 1
ATOM 633 N N . GLY A 1 86 ? -12.563 -4.242 8.879 1.00 95.50 86 GLY A N 1
ATOM 634 C CA . GLY A 1 86 ? -12.224 -5.592 8.450 1.00 95.50 86 GLY A CA 1
ATOM 635 C C . GLY A 1 86 ? -10.746 -5.765 8.145 1.00 95.50 86 GLY A C 1
ATOM 636 O O . GLY A 1 86 ? -9.975 -4.809 8.100 1.00 95.50 86 GLY A O 1
ATOM 637 N N . VAL A 1 87 ? -10.351 -7.005 7.886 1.00 96.75 87 VAL A N 1
ATOM 638 C CA . VAL A 1 87 ? -9.070 -7.337 7.264 1.00 96.75 87 VAL A CA 1
ATOM 639 C C . VAL A 1 87 ? -9.311 -7.628 5.793 1.00 96.75 87 VAL A C 1
ATOM 641 O O . VAL A 1 87 ? -10.224 -8.379 5.439 1.00 96.75 87 VAL A O 1
ATOM 644 N N . TYR A 1 88 ? -8.462 -7.054 4.951 1.00 97.44 88 TYR A N 1
ATOM 645 C CA . TYR A 1 88 ? -8.530 -7.169 3.507 1.00 97.44 88 TYR A CA 1
ATOM 646 C C . TYR A 1 88 ? -7.178 -7.591 2.942 1.00 97.44 88 TYR A C 1
ATOM 648 O O . TYR A 1 88 ? -6.148 -7.036 3.312 1.00 97.44 88 TYR A O 1
ATOM 656 N N . HIS A 1 89 ? -7.170 -8.540 2.015 1.00 98.19 89 HIS A N 1
ATOM 657 C CA . HIS A 1 89 ? -5.996 -8.916 1.234 1.00 98.19 89 HIS A CA 1
ATOM 658 C C . HIS A 1 89 ? -5.856 -8.009 0.008 1.00 98.19 89 HIS A C 1
ATOM 660 O O . HIS A 1 89 ? -6.810 -7.841 -0.755 1.00 98.19 89 HIS A O 1
ATOM 666 N N . TYR A 1 90 ? -4.676 -7.423 -0.192 1.00 98.50 90 TYR A N 1
ATOM 667 C CA . TYR A 1 90 ? -4.397 -6.575 -1.346 1.00 98.50 90 TYR A CA 1
ATOM 668 C C . TYR A 1 90 ? -3.972 -7.394 -2.566 1.00 98.50 90 TYR A C 1
ATOM 670 O O . TYR A 1 90 ? -2.860 -7.914 -2.654 1.00 98.50 90 TYR A O 1
ATOM 678 N N . ARG A 1 91 ? -4.841 -7.430 -3.578 1.00 97.56 91 ARG A N 1
ATOM 679 C CA . ARG A 1 91 ? -4.566 -8.041 -4.880 1.00 97.56 91 ARG A CA 1
ATOM 680 C C . ARG A 1 91 ? -3.983 -7.006 -5.826 1.00 97.56 91 ARG A C 1
ATOM 682 O O . ARG A 1 91 ? -4.654 -6.447 -6.687 1.00 97.56 91 ARG A O 1
ATOM 689 N N . CYS A 1 92 ? -2.684 -6.808 -5.697 1.00 96.81 92 CYS A N 1
ATOM 690 C CA . CYS A 1 92 ? -1.854 -5.908 -6.496 1.00 96.81 92 CYS A CA 1
ATOM 691 C C . CYS A 1 92 ? -2.045 -5.979 -8.029 1.00 96.81 92 CYS A C 1
ATOM 693 O O . CYS A 1 92 ? -1.920 -4.953 -8.687 1.00 96.81 92 CYS A O 1
ATOM 695 N N . ARG A 1 93 ? -2.350 -7.150 -8.618 1.00 95.81 93 ARG A N 1
ATOM 696 C CA . ARG A 1 93 ? -2.628 -7.280 -10.071 1.00 95.81 93 ARG A CA 1
ATOM 697 C C . ARG A 1 93 ? -3.926 -6.604 -10.500 1.00 95.81 93 ARG A C 1
ATOM 699 O O . ARG A 1 93 ? -4.004 -6.078 -11.601 1.00 95.81 93 ARG A O 1
ATOM 706 N N . GLU A 1 94 ? -4.936 -6.659 -9.644 1.00 96.69 94 GLU A N 1
ATOM 707 C CA . GLU A 1 94 ? -6.252 -6.061 -9.888 1.00 96.69 94 GLU A CA 1
ATOM 708 C C . GLU A 1 94 ? -6.359 -4.664 -9.281 1.00 96.69 94 GLU A C 1
ATOM 710 O O . GLU A 1 94 ? -7.341 -3.969 -9.526 1.00 96.69 94 GLU A O 1
ATOM 715 N N . HIS A 1 95 ? -5.353 -4.283 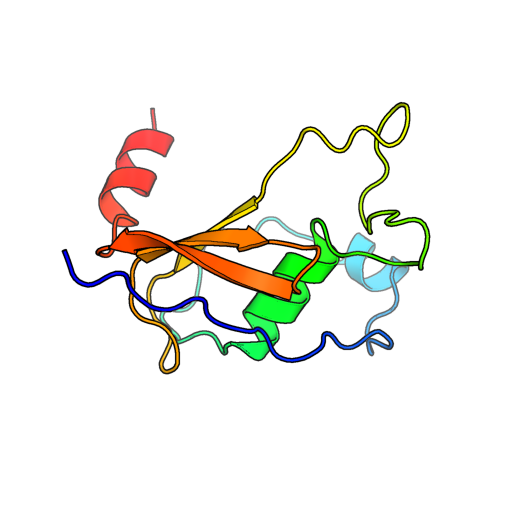-8.487 1.00 97.81 95 HIS A N 1
ATOM 716 C CA . HIS A 1 95 ? -5.356 -3.103 -7.643 1.00 97.81 95 HIS A CA 1
ATOM 717 C C . HIS A 1 95 ? -6.666 -3.011 -6.838 1.00 97.81 95 HIS A C 1
ATOM 719 O O . HIS A 1 95 ? -7.473 -2.092 -6.971 1.00 97.81 95 HIS A O 1
ATOM 725 N N . ALA A 1 96 ? -6.908 -4.058 -6.046 1.00 98.06 96 ALA A N 1
ATOM 726 C CA . ALA A 1 96 ? -8.162 -4.265 -5.335 1.00 98.06 96 ALA A CA 1
ATOM 727 C C . ALA A 1 96 ? -7.946 -4.909 -3.961 1.00 98.06 96 ALA A C 1
ATOM 729 O O . ALA A 1 96 ? -6.930 -5.562 -3.714 1.00 98.06 96 ALA A O 1
ATOM 730 N N . LEU A 1 97 ? -8.929 -4.749 -3.082 1.00 98.06 97 LEU A N 1
ATOM 731 C CA . LEU A 1 97 ? -9.000 -5.361 -1.762 1.00 98.06 97 LEU A CA 1
ATOM 732 C C . LEU A 1 97 ? -10.035 -6.486 -1.754 1.00 98.06 97 LEU A C 1
ATOM 734 O O . LEU A 1 97 ? -11.186 -6.295 -2.150 1.00 98.06 97 LEU A O 1
ATOM 738 N N . VAL A 1 98 ? -9.628 -7.656 -1.266 1.00 97.69 98 VAL A N 1
ATOM 739 C CA . VAL A 1 98 ? -10.514 -8.801 -1.038 1.00 97.69 98 VAL A CA 1
ATOM 740 C C . VAL A 1 98 ? -10.722 -8.972 0.463 1.00 97.69 98 VAL A C 1
ATOM 742 O O . VAL A 1 98 ? -9.743 -9.158 1.181 1.00 97.69 98 VAL A O 1
ATOM 745 N N . PRO A 1 99 ? -11.960 -8.909 0.972 1.00 96.38 99 PRO A N 1
ATOM 746 C CA . PRO A 1 99 ? -12.221 -9.071 2.397 1.00 96.38 99 PRO A CA 1
ATOM 747 C C . PRO A 1 99 ? -11.887 -10.494 2.850 1.00 96.38 99 PRO A C 1
ATOM 749 O O . PRO A 1 99 ? -12.331 -11.469 2.246 1.00 96.38 99 PRO A O 1
ATOM 752 N N . THR A 1 100 ? -11.124 -10.609 3.935 1.00 96.44 100 THR A N 1
ATOM 753 C CA . THR A 1 100 ? -10.713 -11.897 4.518 1.00 96.44 100 THR A CA 1
ATOM 754 C C . THR A 1 100 ? -11.289 -12.124 5.909 1.00 96.44 100 THR A C 1
ATOM 756 O O . THR A 1 100 ? -11.554 -13.265 6.275 1.00 96.44 100 THR A O 1
ATOM 759 N N . LEU A 1 101 ? -11.498 -11.060 6.690 1.00 94.88 101 LEU A N 1
ATOM 760 C CA . LEU A 1 101 ? -12.091 -11.143 8.026 1.00 94.88 101 LEU A CA 1
ATOM 761 C C . LEU A 1 101 ? -12.975 -9.912 8.277 1.00 94.88 101 LEU A C 1
ATOM 763 O O . LEU A 1 101 ? -12.464 -8.797 8.189 1.00 94.88 101 LEU A O 1
ATOM 767 N N . PRO A 1 102 ? -14.273 -10.068 8.581 1.00 93.38 102 PRO A N 1
ATOM 768 C CA . PRO A 1 102 ? -15.121 -8.942 8.961 1.00 93.38 102 PRO A CA 1
ATOM 769 C C . PRO A 1 102 ? -14.884 -8.513 10.417 1.00 93.38 102 PRO A C 1
ATOM 771 O O . PRO A 1 102 ? -14.478 -9.320 11.253 1.00 93.38 102 PRO A O 1
ATOM 774 N N . GLY A 1 103 ? -15.228 -7.262 10.732 1.00 92.94 103 GLY A N 1
ATOM 775 C CA . GLY A 1 103 ? -15.138 -6.705 12.084 1.00 92.94 103 GLY A CA 1
ATOM 776 C C . GLY A 1 103 ? -13.847 -5.922 12.319 1.00 92.94 103 GLY A C 1
ATOM 777 O O . GLY A 1 103 ? -12.971 -5.883 11.466 1.00 92.94 103 GLY A O 1
ATOM 778 N N . ASP A 1 104 ? -13.733 -5.269 13.474 1.00 93.50 104 ASP A N 1
ATOM 779 C CA . ASP A 1 104 ? -12.584 -4.425 13.823 1.00 93.50 104 ASP A CA 1
ATOM 780 C C . ASP A 1 104 ? -11.651 -5.132 14.825 1.00 93.50 104 ASP A C 1
ATOM 782 O O . ASP A 1 104 ? -11.852 -4.986 16.033 1.00 93.50 104 ASP A O 1
ATOM 786 N N . PRO A 1 105 ? -10.625 -5.881 14.368 1.00 92.12 105 PRO A N 1
ATOM 787 C CA . PRO A 1 105 ? -9.727 -6.614 15.256 1.00 92.12 105 PRO A CA 1
ATOM 788 C C . PRO A 1 105 ? -8.566 -5.758 15.790 1.00 92.12 105 PRO A C 1
ATOM 790 O O . PRO A 1 105 ? -7.560 -6.303 16.253 1.00 92.12 105 PRO A O 1
ATOM 793 N N . ARG A 1 106 ? -8.623 -4.417 15.691 1.00 91.25 106 ARG A N 1
ATOM 794 C CA . ARG A 1 106 ? -7.497 -3.549 16.096 1.00 91.25 106 ARG A CA 1
ATOM 795 C C . ARG A 1 106 ? -7.126 -3.735 17.561 1.00 91.25 106 ARG A C 1
ATOM 797 O O . ARG A 1 106 ? -5.945 -3.725 17.892 1.00 91.25 106 ARG A O 1
ATOM 804 N N . ARG A 1 107 ? -8.112 -3.901 18.448 1.00 91.62 107 ARG A N 1
ATOM 805 C CA . ARG A 1 107 ? -7.860 -4.065 19.890 1.00 91.62 107 ARG A CA 1
ATOM 806 C C . ARG A 1 107 ? -7.159 -5.387 20.185 1.00 91.62 107 ARG A C 1
ATOM 808 O O . ARG A 1 107 ? -6.214 -5.412 20.970 1.00 91.62 107 ARG A O 1
ATOM 815 N N . GLU A 1 108 ? -7.606 -6.462 19.551 1.00 92.31 108 GLU A N 1
ATOM 816 C CA . GLU A 1 108 ? -7.030 -7.798 19.652 1.00 92.31 108 GLU A CA 1
ATOM 817 C C . GLU A 1 108 ? -5.603 -7.814 19.101 1.00 92.31 108 GLU A C 1
ATOM 819 O O . GLU A 1 108 ? -4.702 -8.310 19.776 1.00 92.31 108 GLU A O 1
ATOM 824 N N . LEU A 1 109 ? -5.380 -7.205 17.929 1.00 91.75 109 LEU A N 1
ATOM 825 C CA . LEU A 1 109 ? -4.053 -7.094 17.328 1.00 91.75 109 LEU A CA 1
ATOM 826 C C . LEU A 1 109 ? -3.096 -6.295 18.218 1.00 91.75 109 LEU A C 1
ATOM 828 O O . LEU A 1 109 ? -1.985 -6.752 18.478 1.00 91.75 109 LEU A O 1
ATOM 832 N N . CYS A 1 110 ? -3.525 -5.132 18.721 1.00 91.00 110 CYS A N 1
ATOM 833 C CA . CYS A 1 110 ? -2.719 -4.334 19.644 1.00 91.00 110 CYS A CA 1
ATOM 834 C C . CYS A 1 110 ? -2.332 -5.140 20.888 1.00 91.00 110 CYS A C 1
ATOM 836 O O . CYS A 1 110 ? -1.180 -5.092 21.302 1.00 91.00 110 CYS A O 1
ATOM 838 N N . ARG A 1 111 ? -3.266 -5.908 21.466 1.00 93.19 111 ARG A N 1
ATOM 839 C CA . ARG A 1 111 ? -2.983 -6.763 22.627 1.00 93.19 111 ARG A CA 1
ATOM 840 C C . ARG A 1 111 ? -1.960 -7.852 22.296 1.00 93.19 111 ARG A C 1
ATOM 842 O O . ARG A 1 111 ? -1.045 -8.062 23.079 1.00 93.19 111 ARG A O 1
ATOM 849 N N . ALA A 1 112 ? -2.098 -8.518 21.149 1.00 92.69 112 ALA A N 1
ATOM 850 C CA . ALA A 1 112 ? -1.184 -9.580 20.725 1.00 92.69 112 ALA A CA 1
ATOM 851 C C . ALA A 1 112 ? 0.235 -9.072 20.409 1.00 92.69 112 ALA A C 1
ATOM 853 O O . ALA A 1 112 ? 1.200 -9.811 20.571 1.00 92.69 112 ALA A O 1
ATOM 854 N N . ALA A 1 113 ? 0.371 -7.819 19.965 1.00 88.88 113 ALA A N 1
ATOM 855 C CA . ALA A 1 113 ? 1.652 -7.227 19.581 1.00 88.88 113 ALA A CA 1
ATOM 856 C C . ALA A 1 113 ? 2.486 -6.685 20.758 1.00 88.88 113 ALA A C 1
ATOM 858 O O . ALA A 1 113 ? 3.642 -6.319 20.552 1.00 88.88 113 ALA A O 1
ATOM 859 N N . LEU A 1 114 ? 1.916 -6.592 21.964 1.00 84.75 114 LEU A N 1
ATOM 860 C CA . LEU A 1 114 ? 2.594 -6.007 23.127 1.00 84.75 114 LEU A CA 1
ATOM 861 C C . LEU A 1 114 ? 3.490 -6.987 23.902 1.00 84.75 114 LEU A C 1
ATOM 863 O O . LEU A 1 114 ? 4.331 -6.503 24.657 1.00 84.75 114 LEU A O 1
ATOM 867 N N . GLY A 1 115 ? 3.385 -8.300 23.649 1.00 61.22 115 GLY A N 1
ATOM 868 C CA . GLY A 1 115 ? 4.145 -9.333 24.367 1.00 61.22 115 GLY A CA 1
ATOM 869 C C . GLY A 1 115 ? 3.589 -9.627 25.752 1.00 61.22 115 GLY A C 1
ATOM 870 O O . GLY A 1 115 ? 3.481 -8.684 26.564 1.00 61.22 115 GLY A O 1
#

Secondary structure (DSSP, 8-state):
---PPPEEPPPPPSS-SS-HHHHHHH--------SPPPPHHHHHHHHHHHH-B-STT--BSS--GGG------EEEE-S-SSS-SEEEEEETTTTEEEEEEES-THHHHHHHHT-

Radius of gyration: 15.65 Å; chains: 1; bounding box: 38×32×42 Å

Foldseek 3Di:
DPQPDKFAADDADPDDPDDPVRCVVPDDDDDDDDPDADESRVVLNVLQCVFAADDPVRQHNDDDVVSPCPDWDWDQHDHHPVDAGAIWTQPRVRSITGGDGHDHCPVVVVVVVPD

Sequence (115 aa):
MPTSAIVRLPQPEFAGEVAVEQALLTRRSVRSCAQTAFLLAELSQLLWAAQGITNARGHRTAPSAGALYPLEVHALVGLMPELAAGVYHYRCREHALVPTLPGDPRRELCRAALG

pLDDT: mean 92.85, std 10.19, range [37.56, 98.5]